Protein AF-A0A3L7S503-F1 (afdb_monomer_lite)

pLDDT: mean 79.94, std 10.46, range [47.59, 93.56]

Radius of gyration: 37.31 Å; chains: 1; bounding box: 103×37×76 Å

Structure (mmCIF, N/CA/C/O backbone):
data_AF-A0A3L7S503-F1
#
_entry.id   AF-A0A3L7S503-F1
#
loop_
_atom_site.group_PDB
_atom_site.id
_atom_site.type_symbol
_atom_site.label_atom_id
_atom_site.label_alt_id
_atom_site.label_comp_id
_atom_site.label_asym_id
_atom_site.label_entity_id
_atom_site.label_seq_id
_atom_site.pdbx_P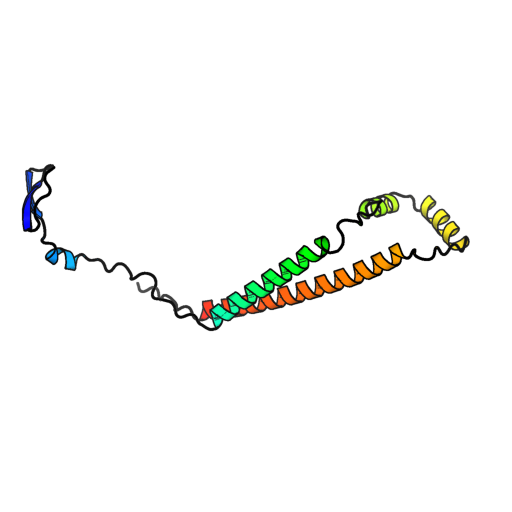DB_ins_code
_atom_site.Cartn_x
_atom_site.Cartn_y
_atom_site.Cartn_z
_atom_site.occupancy
_atom_site.B_iso_or_equiv
_atom_site.auth_seq_id
_atom_site.auth_comp_id
_atom_site.auth_asym_id
_atom_site.auth_atom_id
_atom_site.pdbx_PDB_model_num
ATOM 1 N N . MET A 1 1 ? -59.904 16.464 17.089 1.00 53.47 1 MET A N 1
ATOM 2 C CA . MET A 1 1 ? -59.234 15.447 17.926 1.00 53.47 1 MET A CA 1
ATOM 3 C C . MET A 1 1 ? -58.788 16.139 19.199 1.00 53.47 1 MET A C 1
ATOM 5 O O . MET A 1 1 ? -57.900 16.976 19.137 1.00 53.47 1 MET A O 1
ATOM 9 N N . THR A 1 2 ? -59.474 15.899 20.310 1.00 65.06 2 THR A N 1
ATOM 10 C CA . THR A 1 2 ? -59.123 16.459 21.621 1.00 65.06 2 THR A CA 1
ATOM 11 C C . THR A 1 2 ? -58.185 15.485 22.322 1.00 65.06 2 THR A C 1
ATOM 13 O O . THR A 1 2 ? -58.525 14.314 22.477 1.00 65.06 2 THR A O 1
ATOM 16 N N . ALA A 1 3 ? -56.989 15.937 22.697 1.00 74.38 3 ALA A N 1
ATOM 17 C CA . ALA A 1 3 ? -56.103 15.145 23.542 1.00 74.38 3 ALA A CA 1
ATOM 18 C C . ALA A 1 3 ? -56.735 15.032 24.941 1.00 74.38 3 ALA A C 1
ATOM 20 O O . ALA A 1 3 ? -57.068 16.055 25.536 1.00 74.38 3 ALA A O 1
ATOM 21 N N . GLY A 1 4 ? -56.944 13.807 25.433 1.00 73.88 4 GLY A N 1
ATOM 22 C CA . GLY A 1 4 ? -57.451 13.571 26.789 1.00 73.88 4 GLY A CA 1
ATOM 23 C C . GLY A 1 4 ? -56.391 13.888 27.839 1.00 73.88 4 GLY A C 1
ATOM 24 O O . GLY A 1 4 ? -55.202 13.651 27.602 1.00 73.88 4 GLY A O 1
ATOM 25 N N . GLN A 1 5 ? -56.800 14.415 28.995 1.00 83.56 5 GLN A N 1
ATOM 26 C CA . GLN A 1 5 ? -55.869 14.609 30.104 1.00 83.56 5 GLN A CA 1
ATOM 27 C C . GLN A 1 5 ? -55.466 13.263 30.719 1.00 83.56 5 GLN A C 1
ATOM 29 O O . GLN A 1 5 ? -56.229 12.296 30.746 1.00 83.56 5 GLN A O 1
ATOM 34 N N . ALA A 1 6 ? -54.231 13.191 31.218 1.00 80.75 6 ALA A N 1
ATOM 35 C CA . ALA A 1 6 ? -53.719 11.990 31.866 1.00 80.75 6 ALA A CA 1
ATOM 36 C C . ALA A 1 6 ? -54.580 11.624 33.089 1.00 80.75 6 ALA A C 1
ATOM 38 O O . ALA A 1 6 ? -54.760 12.436 33.996 1.00 80.75 6 ALA A O 1
ATOM 39 N N . GLY A 1 7 ? -55.074 10.385 33.133 1.00 81.69 7 GLY A N 1
ATOM 40 C CA . GLY A 1 7 ? -55.977 9.902 34.179 1.00 81.69 7 GLY A CA 1
ATOM 41 C C . GLY A 1 7 ? -57.470 10.097 33.895 1.00 81.69 7 GLY A C 1
ATOM 42 O O . GLY A 1 7 ? -58.277 9.720 34.745 1.00 81.69 7 GLY A O 1
ATOM 43 N N . GLU A 1 8 ? -57.842 10.651 32.740 1.00 88.31 8 GLU A N 1
ATOM 44 C CA . GLU A 1 8 ? -59.230 10.778 32.285 1.00 88.31 8 GLU A CA 1
ATOM 45 C C . GLU A 1 8 ? -59.658 9.566 31.433 1.00 88.31 8 GLU A C 1
ATOM 47 O O . GLU A 1 8 ? -58.823 8.841 30.884 1.00 88.31 8 GLU A O 1
ATOM 52 N N . GLN A 1 9 ? -60.966 9.320 31.316 1.00 88.12 9 GLN A N 1
ATOM 53 C CA . GLN A 1 9 ? -61.511 8.357 30.356 1.00 88.12 9 GLN A CA 1
ATOM 54 C C . GLN A 1 9 ? -61.937 9.090 29.088 1.00 88.12 9 GLN A C 1
ATOM 56 O O . GLN A 1 9 ? -62.767 9.993 29.139 1.00 88.12 9 GLN A O 1
ATOM 61 N N . ILE A 1 10 ? -61.402 8.672 27.946 1.00 91.31 10 ILE A N 1
ATOM 62 C CA . ILE A 1 10 ? -61.820 9.178 26.638 1.00 91.31 10 ILE A CA 1
ATOM 63 C C . ILE A 1 10 ? -62.635 8.115 25.910 1.00 91.31 10 ILE A C 1
ATOM 65 O O . ILE A 1 10 ? -62.363 6.920 26.017 1.00 91.31 10 ILE A O 1
ATOM 69 N N . SER A 1 11 ? -63.642 8.537 25.150 1.00 91.12 11 SER A N 1
ATOM 70 C CA . SER A 1 11 ? -64.402 7.612 24.304 1.00 91.12 11 SER A CA 1
ATOM 71 C C . SER A 1 11 ? -63.588 7.240 23.069 1.00 91.12 11 SER A C 1
ATOM 73 O O . SER A 1 11 ? -63.053 8.113 22.381 1.00 91.12 11 SER A O 1
ATOM 75 N N . CYS A 1 12 ? -63.499 5.945 22.773 1.00 85.81 12 CYS A N 1
ATOM 76 C CA . CYS A 1 12 ? -62.821 5.468 21.578 1.00 85.81 12 CYS A CA 1
ATOM 77 C C . CYS A 1 12 ? -63.577 5.929 20.322 1.00 85.81 12 CYS A C 1
ATOM 79 O O . CYS A 1 12 ? -64.746 5.572 20.164 1.00 85.81 12 CYS A O 1
ATOM 81 N N . PRO A 1 13 ? -62.939 6.641 19.379 1.00 85.44 13 PRO A N 1
ATOM 82 C CA . PRO A 1 13 ? -63.623 7.102 18.172 1.00 85.44 13 PRO A CA 1
ATOM 83 C C . PRO A 1 13 ? -64.026 5.962 17.223 1.00 85.44 13 PRO A C 1
ATOM 85 O O . PRO A 1 13 ? -64.876 6.169 16.365 1.00 85.44 13 PRO A O 1
ATOM 88 N N . ALA A 1 14 ? -63.437 4.768 17.360 1.00 88.62 14 ALA A N 1
ATOM 89 C CA . ALA A 1 14 ? -63.720 3.626 16.490 1.00 88.62 14 ALA A CA 1
ATOM 90 C C . ALA A 1 14 ? -64.881 2.746 16.985 1.00 88.62 14 ALA A C 1
ATOM 92 O O . ALA A 1 14 ? -65.623 2.204 16.172 1.00 88.62 14 ALA A O 1
ATOM 93 N N . CYS A 1 15 ? -65.035 2.579 18.302 1.00 92.81 15 CYS A N 1
ATOM 94 C CA . CYS A 1 15 ? -66.008 1.642 18.878 1.00 92.81 15 CYS A CA 1
ATOM 95 C C . CYS A 1 15 ? -66.885 2.234 19.989 1.00 92.81 15 CYS A C 1
ATOM 97 O O . CYS A 1 15 ? -67.724 1.527 20.534 1.00 92.81 15 CYS A O 1
ATOM 99 N N . GLY A 1 16 ? -66.694 3.503 20.355 1.00 91.88 16 GLY A N 1
ATOM 100 C CA . GLY A 1 16 ? -67.478 4.194 21.383 1.00 91.88 16 GLY A CA 1
ATOM 101 C C . GLY A 1 16 ? -67.185 3.774 22.826 1.00 91.88 16 GLY A C 1
ATOM 102 O O . GLY A 1 16 ? -67.639 4.442 23.749 1.00 91.88 16 GLY A O 1
ATOM 103 N N . ASN A 1 17 ? -66.405 2.714 23.049 1.00 93.56 17 ASN A N 1
ATOM 104 C CA . ASN A 1 17 ? -66.095 2.247 24.398 1.00 93.56 17 ASN A CA 1
ATOM 105 C C . ASN A 1 17 ? -65.189 3.235 25.155 1.00 93.56 17 ASN A C 1
ATOM 107 O O . ASN A 1 17 ? -64.286 3.822 24.546 1.00 93.56 17 ASN A O 1
ATOM 111 N N . PRO A 1 18 ? -65.383 3.398 26.477 1.00 89.69 18 PRO A N 1
ATOM 112 C CA . PRO A 1 18 ? -64.510 4.227 27.293 1.00 89.69 18 PRO A CA 1
ATOM 113 C C . PRO A 1 18 ? -63.133 3.568 27.423 1.00 89.69 18 PRO A C 1
ATOM 115 O O . PRO A 1 18 ? -63.014 2.401 27.797 1.00 89.69 18 PRO A O 1
ATOM 118 N N . ILE A 1 19 ? -62.084 4.326 27.118 1.00 89.62 19 ILE A N 1
ATOM 119 C CA . ILE A 1 19 ? -60.688 3.929 27.303 1.00 89.62 19 ILE A CA 1
ATOM 120 C C . ILE A 1 19 ? -60.094 4.836 28.376 1.00 89.62 19 ILE A C 1
ATOM 122 O O . ILE A 1 19 ? -60.095 6.060 28.242 1.00 89.62 19 ILE A O 1
ATOM 126 N N . ALA A 1 20 ? -59.574 4.236 29.446 1.00 88.69 20 ALA A N 1
ATOM 127 C CA . ALA A 1 20 ? -58.840 4.970 30.468 1.00 88.69 20 ALA A CA 1
ATOM 128 C C . ALA A 1 20 ? -57.465 5.379 29.925 1.00 88.69 20 ALA A C 1
ATOM 130 O O . ALA A 1 20 ? -56.689 4.521 29.505 1.00 88.69 20 ALA A O 1
ATOM 131 N N . VAL A 1 21 ? -57.157 6.677 29.945 1.00 88.00 21 VAL A N 1
ATOM 132 C CA . VAL A 1 21 ? -55.819 7.190 29.635 1.00 88.00 21 VAL A CA 1
ATOM 133 C C . VAL A 1 21 ? -54.939 6.960 30.871 1.00 88.00 21 VAL A C 1
ATOM 135 O O . VAL A 1 21 ? -55.191 7.590 31.906 1.00 88.00 21 VAL A O 1
ATOM 138 N N . PRO A 1 22 ? -53.924 6.071 30.815 1.00 80.94 22 PRO A N 1
ATOM 139 C CA . PRO A 1 22 ? -53.060 5.789 31.960 1.00 80.94 22 PRO A CA 1
ATOM 140 C C . PRO A 1 22 ? -52.379 7.067 32.450 1.00 80.94 22 PRO A C 1
ATOM 142 O O . PRO A 1 22 ? -52.035 7.942 31.647 1.00 80.94 22 PRO A O 1
ATOM 145 N N . ARG A 1 23 ? -52.161 7.202 33.762 1.00 86.06 23 ARG A N 1
ATOM 146 C CA . ARG A 1 23 ? -51.371 8.335 34.262 1.00 86.06 23 ARG A CA 1
ATOM 147 C C . ARG A 1 23 ? -49.918 8.125 33.864 1.00 86.06 23 ARG A C 1
ATOM 149 O O . ARG A 1 23 ? -49.462 6.995 33.738 1.00 86.06 23 ARG A O 1
ATOM 156 N N . LEU A 1 24 ? -49.166 9.217 33.745 1.00 80.38 24 LEU A N 1
ATOM 157 C CA . LEU A 1 24 ? -47.753 9.149 33.364 1.00 80.38 24 LEU A CA 1
ATOM 158 C C . LEU A 1 24 ? -46.937 8.210 34.276 1.00 80.38 24 LEU A C 1
ATOM 160 O O . LEU A 1 24 ? -46.112 7.448 33.794 1.00 80.38 24 LEU A O 1
ATOM 164 N N . ARG A 1 25 ? -47.238 8.200 35.581 1.00 79.75 25 ARG A N 1
ATOM 165 C CA . ARG A 1 25 ? -46.623 7.288 36.564 1.00 79.75 25 ARG A CA 1
ATOM 166 C C . ARG A 1 25 ? -46.920 5.805 36.298 1.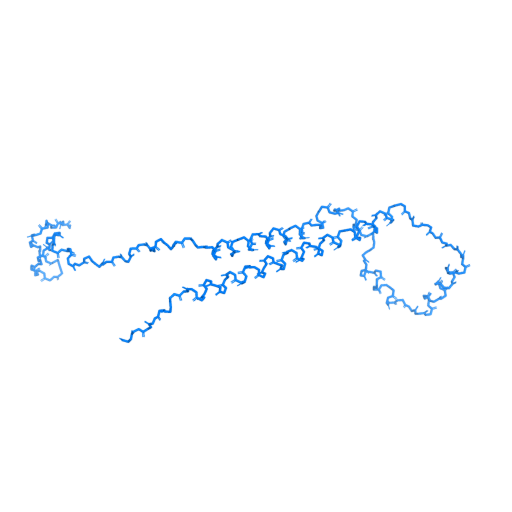00 79.75 25 ARG A C 1
ATOM 168 O O . ARG A 1 25 ? -46.110 4.948 36.611 1.00 79.75 25 ARG A O 1
ATOM 175 N N . ASP A 1 26 ? -48.072 5.500 35.699 1.00 81.06 26 ASP A N 1
ATOM 176 C CA . ASP A 1 26 ? -48.485 4.128 35.387 1.00 81.06 26 ASP A CA 1
ATOM 177 C C . ASP A 1 26 ? -47.818 3.637 34.085 1.00 81.06 26 ASP A C 1
ATOM 179 O O . ASP A 1 26 ? -47.903 2.456 33.751 1.00 81.06 26 ASP A O 1
ATOM 183 N N . LEU A 1 27 ? -47.149 4.535 33.347 1.00 77.69 27 LEU A N 1
ATOM 184 C CA . LEU A 1 27 ? -46.322 4.213 32.184 1.00 77.69 27 LEU A CA 1
ATOM 185 C C . LEU A 1 27 ? -44.874 3.877 32.564 1.00 77.69 27 LEU A C 1
ATOM 187 O O . LEU A 1 27 ? -44.161 3.326 31.730 1.00 77.69 27 LEU A O 1
ATOM 191 N N . GLU A 1 28 ? -44.438 4.136 33.804 1.00 77.06 28 GLU A N 1
ATOM 192 C CA . GLU A 1 28 ? -43.077 3.795 34.252 1.00 77.06 28 GLU A CA 1
ATOM 193 C C . GLU 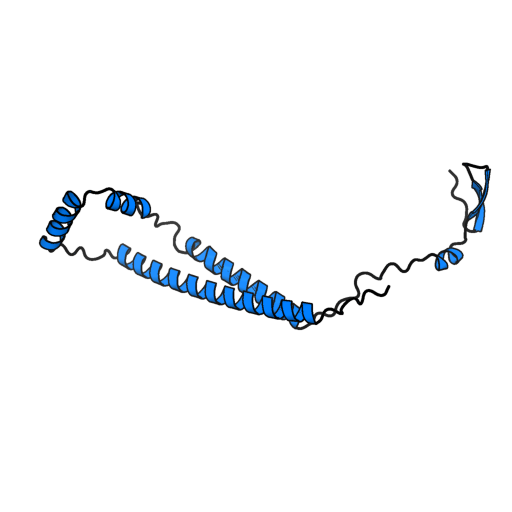A 1 28 ? -42.809 2.288 34.177 1.00 77.06 28 GLU A C 1
ATOM 195 O O . GLU A 1 28 ? -41.717 1.873 33.803 1.00 77.06 28 GLU A O 1
ATOM 200 N N . GLN A 1 29 ? -43.828 1.459 34.421 1.00 77.31 29 GLN A N 1
ATOM 201 C CA . GLN A 1 29 ? -43.735 0.003 34.254 1.00 77.31 29 GLN A CA 1
ATOM 202 C C . GLN A 1 29 ? -43.554 -0.435 32.788 1.00 77.31 29 GLN A C 1
ATOM 204 O O . GLN A 1 29 ? -43.138 -1.561 32.527 1.00 77.31 29 GLN A O 1
ATOM 209 N N . PHE A 1 30 ? -43.875 0.445 31.834 1.00 71.94 30 PHE A N 1
ATOM 210 C CA . PHE A 1 30 ? -43.739 0.214 30.396 1.00 71.94 30 PHE A CA 1
ATOM 211 C C . PHE A 1 30 ? -42.534 0.939 29.792 1.00 71.94 30 PHE A C 1
ATOM 213 O O . PHE A 1 30 ? -42.334 0.867 28.577 1.00 71.94 30 PHE A O 1
ATOM 220 N N . LEU A 1 31 ? -41.704 1.602 30.609 1.00 71.81 31 LEU A N 1
ATOM 221 C CA . LEU A 1 31 ? -40.371 2.015 30.189 1.00 71.81 31 LEU A CA 1
ATOM 222 C C . LEU A 1 31 ? -39.548 0.748 29.956 1.00 71.81 31 LEU A C 1
ATOM 224 O O . LEU A 1 31 ? -38.867 0.236 30.842 1.00 71.81 31 LEU A O 1
ATOM 228 N N . VAL A 1 32 ? -39.619 0.231 28.729 1.00 71.06 32 VAL A N 1
ATOM 229 C CA . VAL A 1 32 ? -38.622 -0.700 28.213 1.00 71.06 32 VAL A CA 1
ATOM 230 C C . VAL A 1 32 ? -37.290 -0.003 28.414 1.00 71.06 32 VAL A C 1
ATOM 232 O O . VAL A 1 32 ? -37.097 1.101 27.901 1.00 71.06 32 VAL A O 1
ATOM 235 N N . ALA A 1 33 ? -36.404 -0.617 29.198 1.00 63.69 33 ALA A N 1
ATOM 236 C CA . ALA A 1 33 ? -35.040 -0.152 29.339 1.00 63.69 33 ALA A CA 1
ATOM 237 C C . ALA A 1 33 ? -34.463 -0.038 27.928 1.00 63.69 33 ALA A C 1
ATOM 239 O O . ALA A 1 33 ? -34.116 -1.044 27.308 1.00 63.69 33 ALA A O 1
ATOM 240 N N . VAL A 1 34 ? -34.426 1.183 27.389 1.00 62.62 34 VAL A N 1
ATOM 241 C CA . VAL A 1 34 ? -33.678 1.472 26.175 1.00 62.62 34 VAL A CA 1
ATOM 242 C C . VAL A 1 34 ? -32.273 1.021 26.532 1.00 62.62 34 VAL A C 1
ATOM 244 O O . VAL A 1 34 ? -31.742 1.559 27.510 1.00 62.62 34 VAL A O 1
ATOM 247 N N . PRO A 1 35 ? -31.707 -0.007 25.866 1.00 60.25 35 PRO A N 1
ATOM 248 C CA . PRO A 1 35 ? -30.368 -0.464 26.188 1.00 60.25 35 PRO A CA 1
ATOM 249 C C . PRO A 1 35 ? -29.495 0.778 26.151 1.00 60.25 35 PRO A C 1
ATOM 251 O O . PRO A 1 35 ? -29.395 1.433 25.111 1.00 60.25 35 PRO A O 1
ATOM 254 N N . SER A 1 36 ? -29.000 1.169 27.330 1.00 58.59 36 SER A N 1
ATOM 255 C CA . SER A 1 36 ? -28.286 2.423 27.508 1.00 58.59 36 SER A CA 1
ATOM 256 C C . SER A 1 36 ? -27.217 2.458 26.434 1.00 58.59 36 SER A C 1
ATOM 258 O O . SER A 1 36 ? -26.440 1.500 26.345 1.00 58.59 36 SER A O 1
ATOM 260 N N . ALA A 1 37 ? -27.260 3.492 25.592 1.00 58.78 37 ALA A N 1
ATOM 261 C CA . ALA A 1 37 ? -26.347 3.707 24.482 1.00 58.78 37 ALA A CA 1
ATOM 262 C C . ALA A 1 37 ? -24.964 3.144 24.822 1.00 58.78 37 ALA A C 1
ATOM 264 O O . ALA A 1 37 ? -24.389 3.557 25.826 1.00 58.78 37 ALA A O 1
ATOM 265 N N . ALA A 1 38 ? -24.538 2.138 24.045 1.00 59.06 38 ALA A N 1
ATOM 266 C CA . ALA A 1 38 ? -23.255 1.442 24.099 1.00 59.06 38 ALA A CA 1
ATOM 267 C C . ALA A 1 38 ? -22.401 1.825 25.317 1.00 59.06 38 ALA A C 1
ATOM 269 O O . ALA A 1 38 ? -21.675 2.817 25.266 1.00 59.06 38 ALA A O 1
ATOM 270 N N . ALA A 1 39 ? -22.508 1.051 26.404 1.00 60.97 39 ALA A N 1
ATOM 271 C CA . ALA A 1 39 ? -21.656 1.204 27.579 1.00 60.97 39 ALA A CA 1
ATOM 272 C C . ALA A 1 39 ? -20.220 1.498 27.126 1.00 60.97 39 ALA A C 1
ATOM 274 O O . ALA A 1 39 ? -19.649 0.697 26.382 1.00 60.97 39 ALA A O 1
ATOM 275 N N . ASN A 1 40 ? -19.699 2.673 27.504 1.00 64.75 40 ASN A N 1
ATOM 276 C CA . ASN A 1 40 ? -18.401 3.192 27.078 1.00 64.75 40 ASN A CA 1
ATOM 277 C C . ASN A 1 40 ? -17.344 2.096 27.209 1.00 64.75 40 ASN A C 1
ATOM 279 O O . ASN A 1 40 ? -16.865 1.812 28.308 1.00 64.75 40 ASN A O 1
ATOM 283 N N . ARG A 1 41 ? -17.014 1.438 26.093 1.00 70.69 41 ARG A N 1
ATOM 284 C CA . ARG A 1 41 ? -16.056 0.339 26.105 1.00 70.69 41 ARG A CA 1
ATOM 285 C C . ARG A 1 41 ? -14.701 0.973 26.409 1.00 70.69 41 ARG A C 1
ATOM 287 O O . ARG A 1 41 ? -14.268 1.823 25.629 1.00 70.69 41 ARG A O 1
ATOM 294 N N . PRO A 1 42 ? -14.056 0.639 27.539 1.00 84.19 42 PRO A N 1
ATOM 295 C CA . PRO A 1 42 ? -12.835 1.319 27.928 1.00 84.19 42 PRO A CA 1
ATOM 296 C C . PRO A 1 42 ? -11.772 1.063 26.863 1.00 84.19 42 PRO A C 1
ATOM 298 O O . PRO A 1 42 ? -11.527 -0.083 26.470 1.00 84.19 42 PRO A O 1
ATOM 301 N N . TRP A 1 43 ? -11.170 2.145 26.372 1.00 86.12 43 TRP A N 1
ATOM 302 C CA . TRP A 1 43 ? -10.067 2.075 25.426 1.00 86.12 43 TRP A CA 1
ATOM 303 C C . TRP A 1 43 ? -8.938 1.256 26.048 1.00 86.12 43 TRP A C 1
ATOM 305 O O . TRP A 1 43 ? -8.422 1.603 27.109 1.00 86.12 43 TRP A O 1
ATOM 315 N N . ASN A 1 44 ? -8.572 0.149 25.410 1.00 86.31 44 ASN A N 1
ATOM 316 C CA . ASN A 1 44 ? -7.499 -0.716 25.891 1.00 86.31 44 ASN A CA 1
ATOM 317 C C . ASN A 1 44 ? -6.280 -0.638 24.959 1.00 86.31 44 ASN A C 1
ATOM 319 O O . ASN A 1 44 ? -6.368 -0.173 23.820 1.00 86.31 44 ASN A O 1
ATOM 323 N N . ALA A 1 45 ? -5.134 -1.125 25.438 1.00 85.19 45 ALA A N 1
ATOM 324 C CA . ALA A 1 45 ? -3.879 -1.108 24.686 1.00 85.19 45 ALA A CA 1
ATOM 325 C C . ALA A 1 45 ? -3.973 -1.823 23.321 1.00 85.19 45 ALA A C 1
ATOM 327 O O . ALA A 1 45 ? -3.287 -1.430 22.379 1.00 85.19 45 ALA A O 1
ATOM 328 N N . ALA A 1 46 ? -4.852 -2.823 23.180 1.00 82.38 46 ALA A N 1
ATOM 329 C CA . ALA A 1 46 ? -5.049 -3.527 21.915 1.00 82.38 46 ALA A CA 1
ATOM 330 C C . ALA A 1 46 ? -5.691 -2.626 20.844 1.00 82.38 46 ALA A C 1
ATOM 332 O O . ALA A 1 46 ? -5.239 -2.645 19.702 1.00 82.38 46 ALA A O 1
ATOM 333 N N . HIS A 1 47 ? -6.657 -1.770 21.206 1.0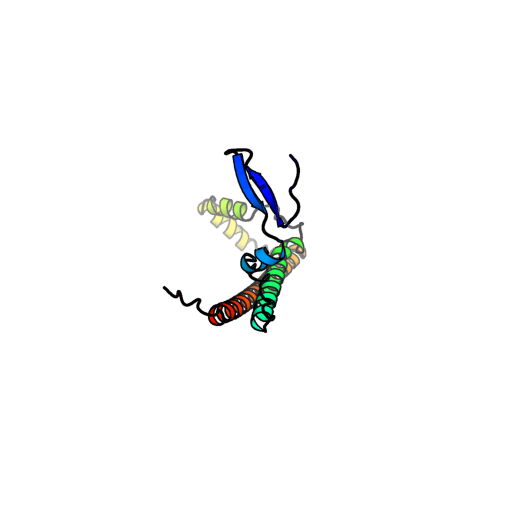0 86.69 47 HIS A N 1
ATOM 334 C CA . HIS A 1 47 ? -7.203 -0.764 20.281 1.00 86.69 47 HIS A CA 1
ATOM 335 C C . HIS A 1 47 ? -6.121 0.226 19.827 1.00 86.69 47 HIS A C 1
ATOM 337 O O . HIS A 1 47 ? -6.033 0.548 18.642 1.00 86.69 47 HIS A O 1
ATOM 343 N N . GLY A 1 48 ? -5.252 0.653 20.753 1.00 86.44 48 GLY A N 1
ATOM 344 C CA . GLY A 1 48 ? -4.098 1.499 20.438 1.00 86.44 48 GLY A CA 1
ATOM 345 C C . GLY A 1 48 ? -3.127 0.834 19.460 1.00 86.44 48 GLY A C 1
ATOM 346 O O . GLY A 1 48 ? -2.703 1.463 18.495 1.00 86.44 48 GLY A O 1
ATOM 347 N N . CYS A 1 49 ? -2.827 -0.450 19.662 1.00 84.25 49 CYS A N 1
ATOM 348 C CA . CYS A 1 49 ? -1.942 -1.217 18.786 1.00 84.25 49 CYS A CA 1
ATOM 349 C C . CYS A 1 49 ? -2.523 -1.382 17.372 1.00 84.25 49 CYS A C 1
ATOM 351 O O . CYS A 1 49 ? -1.803 -1.184 16.394 1.00 84.25 49 CYS A O 1
ATOM 353 N N . VAL A 1 50 ? -3.829 -1.657 17.251 1.00 87.12 50 VAL A N 1
ATOM 354 C CA . VAL A 1 50 ? -4.508 -1.729 15.946 1.00 87.12 50 VAL A CA 1
ATOM 355 C C . VAL A 1 50 ? -4.458 -0.387 15.226 1.00 87.12 50 VAL A C 1
ATOM 357 O O . VAL A 1 50 ? -4.035 -0.345 14.073 1.00 87.12 50 VAL A O 1
ATOM 360 N N . LEU A 1 51 ? -4.837 0.711 15.891 1.00 90.25 51 LEU A N 1
ATOM 361 C CA . LEU A 1 51 ? -4.795 2.037 15.268 1.00 90.25 51 LEU A CA 1
ATOM 362 C C . LEU A 1 51 ? -3.381 2.426 14.843 1.00 90.25 51 LEU A C 1
ATOM 364 O O . LEU A 1 51 ? -3.200 2.906 13.728 1.00 90.25 51 LEU A O 1
ATOM 368 N N . ALA A 1 52 ? -2.385 2.199 15.700 1.00 87.44 52 ALA A N 1
ATOM 369 C CA . ALA A 1 52 ? -0.996 2.506 15.383 1.00 87.44 52 ALA A CA 1
ATOM 370 C C . ALA A 1 52 ? -0.498 1.675 14.192 1.00 87.44 52 ALA A C 1
ATOM 372 O O . ALA A 1 52 ? 0.091 2.231 13.267 1.00 87.44 52 ALA A O 1
ATOM 373 N N . GLY A 1 53 ? -0.782 0.369 14.170 1.00 83.94 53 GLY A N 1
ATOM 374 C CA . GLY A 1 53 ? -0.415 -0.513 13.061 1.00 83.94 53 GLY A CA 1
ATOM 375 C C . GLY A 1 53 ? -1.062 -0.093 11.741 1.00 83.94 53 GLY A C 1
ATOM 376 O O . GLY A 1 53 ? -0.370 0.027 10.731 1.00 83.94 53 GLY A O 1
ATOM 377 N N . VAL A 1 54 ? -2.365 0.210 11.755 1.00 89.69 54 VAL A N 1
ATOM 378 C CA . VAL A 1 54 ? -3.101 0.688 10.571 1.00 89.69 54 VAL A CA 1
ATOM 379 C C . VAL A 1 54 ? -2.565 2.036 10.098 1.00 89.69 54 VAL A C 1
ATOM 381 O O . VAL A 1 54 ? -2.333 2.206 8.904 1.00 89.69 54 VAL A O 1
ATOM 384 N N . ALA A 1 55 ? -2.324 2.979 11.009 1.00 92.00 55 ALA A N 1
ATOM 385 C CA . ALA A 1 55 ? -1.783 4.289 10.664 1.00 92.00 55 ALA A CA 1
ATOM 386 C C . ALA A 1 55 ? -0.387 4.175 10.035 1.00 92.00 55 ALA A C 1
ATOM 388 O O . ALA A 1 55 ? -0.148 4.754 8.978 1.00 92.00 55 ALA A O 1
ATOM 389 N N . VAL A 1 56 ? 0.514 3.386 10.630 1.00 89.75 56 VAL A N 1
ATOM 390 C CA . VAL A 1 56 ? 1.861 3.149 10.083 1.00 89.75 56 VAL A CA 1
ATOM 391 C C . VAL A 1 56 ? 1.783 2.466 8.720 1.00 89.75 56 VAL A C 1
ATOM 393 O O . VAL A 1 56 ? 2.453 2.906 7.788 1.00 89.75 56 VAL A O 1
ATOM 396 N N . ALA A 1 57 ? 0.944 1.437 8.573 1.00 86.75 57 ALA A N 1
ATOM 397 C CA . ALA A 1 57 ? 0.774 0.734 7.305 1.00 86.75 57 ALA A CA 1
ATOM 398 C C . ALA A 1 57 ? 0.245 1.659 6.203 1.00 86.75 57 ALA A C 1
ATOM 400 O O . ALA A 1 57 ? 0.795 1.684 5.103 1.00 86.75 57 ALA A O 1
ATOM 401 N N . ALA A 1 58 ? -0.781 2.457 6.509 1.00 89.25 58 ALA A N 1
ATOM 402 C CA . ALA A 1 58 ? -1.373 3.394 5.565 1.00 89.25 58 ALA A CA 1
ATOM 403 C C . ALA A 1 58 ? -0.373 4.479 5.151 1.00 89.25 58 ALA A C 1
ATOM 405 O O . ALA A 1 58 ? -0.195 4.720 3.959 1.00 89.25 58 ALA A O 1
ATOM 406 N N . LEU A 1 59 ? 0.319 5.097 6.113 1.00 90.19 59 LEU A N 1
ATOM 407 C CA . LEU A 1 59 ? 1.309 6.140 5.839 1.00 90.19 59 LEU A CA 1
ATOM 408 C C . LEU A 1 59 ? 2.497 5.605 5.036 1.00 90.19 59 LEU A C 1
ATOM 410 O O . LEU A 1 59 ? 2.927 6.253 4.085 1.00 90.19 59 LEU A O 1
ATOM 414 N N . ALA A 1 60 ? 2.998 4.413 5.365 1.00 87.62 60 ALA A N 1
ATOM 415 C CA . ALA A 1 60 ? 4.092 3.790 4.628 1.00 87.62 60 ALA A CA 1
ATOM 416 C C . ALA A 1 60 ? 3.672 3.389 3.204 1.00 87.62 60 ALA A C 1
ATOM 418 O O . ALA A 1 60 ? 4.423 3.621 2.259 1.00 87.62 60 ALA A O 1
ATOM 419 N N . ALA A 1 61 ? 2.455 2.868 3.017 1.00 82.69 61 ALA A N 1
ATOM 420 C CA . ALA A 1 61 ? 1.919 2.556 1.692 1.00 82.69 61 ALA A CA 1
ATOM 421 C C . ALA A 1 61 ? 1.695 3.820 0.844 1.00 82.69 61 ALA A C 1
ATOM 423 O O . ALA A 1 61 ? 2.040 3.837 -0.336 1.00 82.69 61 ALA A O 1
ATOM 424 N N . LEU A 1 62 ? 1.183 4.900 1.443 1.00 88.44 62 LEU A N 1
ATOM 425 C CA . LEU A 1 62 ? 1.053 6.212 0.798 1.00 88.44 62 LEU A CA 1
ATOM 426 C C . LEU A 1 62 ? 2.419 6.788 0.407 1.00 88.44 62 LEU A C 1
ATOM 428 O O . LEU A 1 62 ? 2.581 7.310 -0.698 1.00 88.44 62 LEU A O 1
ATOM 432 N N . ALA A 1 63 ? 3.421 6.662 1.278 1.00 85.62 63 ALA A N 1
ATOM 433 C CA . ALA A 1 63 ? 4.790 7.065 0.975 1.00 85.62 63 ALA A CA 1
ATOM 434 C C . ALA A 1 63 ? 5.357 6.248 -0.197 1.00 85.62 63 ALA A C 1
ATOM 436 O O . ALA A 1 63 ? 5.853 6.829 -1.159 1.00 85.62 63 ALA A O 1
ATOM 437 N N . ALA A 1 64 ? 5.198 4.920 -0.181 1.00 81.19 64 ALA A N 1
ATOM 438 C CA . ALA A 1 64 ? 5.626 4.047 -1.272 1.00 81.19 64 ALA A CA 1
ATOM 439 C C . ALA A 1 64 ? 4.938 4.411 -2.600 1.00 81.19 64 ALA A C 1
ATOM 441 O O . ALA A 1 64 ? 5.612 4.593 -3.611 1.00 81.19 64 ALA A O 1
ATOM 442 N N . ALA A 1 65 ? 3.616 4.593 -2.598 1.00 81.75 65 ALA A N 1
ATOM 443 C CA . ALA A 1 65 ? 2.837 4.927 -3.791 1.00 81.75 65 ALA A CA 1
ATOM 444 C C . ALA A 1 65 ? 3.123 6.334 -4.340 1.00 81.75 65 ALA A C 1
ATOM 446 O O . ALA A 1 65 ? 2.942 6.579 -5.531 1.00 81.75 65 ALA A O 1
ATOM 447 N N . SER A 1 66 ? 3.585 7.259 -3.494 1.00 81.56 66 SER A N 1
ATOM 448 C CA . SER A 1 66 ? 3.939 8.620 -3.908 1.00 81.56 66 SER A CA 1
ATOM 449 C C . SER A 1 66 ? 5.395 8.775 -4.352 1.00 81.56 66 SER A C 1
ATOM 451 O O . SER A 1 66 ? 5.703 9.756 -5.029 1.00 81.56 66 SER A O 1
ATOM 453 N N . THR A 1 67 ? 6.281 7.803 -4.088 1.00 75.88 67 THR A N 1
ATOM 454 C CA . THR A 1 67 ? 7.657 7.808 -4.629 1.00 75.88 67 THR A CA 1
ATOM 455 C C . THR A 1 67 ? 7.750 8.090 -6.143 1.00 75.88 67 THR A C 1
ATOM 457 O O . THR A 1 67 ? 8.565 8.940 -6.509 1.00 75.88 67 THR A O 1
ATOM 460 N N . PRO A 1 68 ? 6.913 7.520 -7.040 1.00 68.12 68 PRO A N 1
ATOM 461 C CA . PRO A 1 68 ? 6.946 7.870 -8.465 1.00 68.12 68 PRO A CA 1
ATOM 462 C C . PRO A 1 68 ? 6.487 9.304 -8.774 1.00 68.12 68 PRO A C 1
ATOM 464 O O . PRO A 1 68 ? 6.892 9.864 -9.789 1.00 68.12 68 PRO A O 1
ATOM 467 N N . LEU A 1 69 ? 5.671 9.931 -7.917 1.00 71.06 69 LEU A N 1
ATOM 468 C CA . LEU A 1 69 ? 5.216 11.314 -8.114 1.00 71.06 69 LEU A CA 1
ATOM 469 C C . LEU A 1 69 ? 6.327 12.325 -7.807 1.00 71.06 69 LEU A C 1
ATOM 471 O O . LEU A 1 69 ? 6.454 13.331 -8.504 1.00 71.06 69 LEU A O 1
ATOM 475 N N . PHE A 1 70 ? 7.140 12.045 -6.787 1.00 67.44 70 PHE A N 1
ATOM 476 C CA . PHE A 1 70 ? 8.275 12.888 -6.400 1.00 67.44 70 PHE A CA 1
ATOM 477 C C . PHE A 1 70 ? 9.540 12.586 -7.206 1.00 67.44 70 PHE A C 1
ATOM 479 O O . PHE A 1 70 ? 10.391 13.460 -7.354 1.00 67.44 70 PHE A O 1
ATOM 486 N N . GLY A 1 71 ? 9.650 11.378 -7.768 1.00 61.31 71 GLY A N 1
ATOM 487 C CA . GLY A 1 71 ? 10.818 10.938 -8.527 1.00 61.31 71 GLY A CA 1
ATOM 488 C C . GLY A 1 71 ? 10.922 11.422 -9.969 1.00 61.31 71 GLY A C 1
ATOM 489 O O . GLY A 1 71 ? 11.812 11.002 -10.701 1.00 61.31 71 GLY A O 1
ATOM 490 N N . GLY A 1 72 ? 10.055 12.347 -10.365 1.00 53.19 72 GLY A N 1
ATOM 491 C CA . GLY A 1 72 ? 10.145 13.017 -11.650 1.00 53.19 72 GLY A CA 1
ATOM 492 C C . GLY A 1 72 ? 9.048 12.566 -12.596 1.00 53.19 72 GLY A C 1
ATOM 493 O O . GLY A 1 72 ? 9.146 11.554 -13.281 1.00 53.19 72 GLY A O 1
ATOM 494 N N . ARG A 1 73 ? 8.054 13.439 -12.741 1.00 48.44 73 ARG A N 1
ATOM 495 C CA . ARG A 1 73 ? 7.094 13.491 -13.853 1.00 48.44 73 ARG A CA 1
ATOM 496 C C . ARG A 1 73 ? 7.739 13.668 -15.248 1.00 48.44 73 ARG A C 1
ATOM 498 O O . ARG A 1 73 ? 7.028 13.954 -16.202 1.00 48.44 73 ARG A O 1
ATOM 505 N N . SER A 1 74 ? 9.057 13.519 -15.389 1.00 47.59 74 SER A N 1
ATOM 506 C CA . SER A 1 74 ? 9.828 14.109 -16.493 1.00 47.59 74 SER A CA 1
ATOM 507 C C . SER A 1 74 ? 10.840 13.159 -17.129 1.00 47.59 74 SER A C 1
ATOM 509 O O . SER A 1 74 ? 11.874 13.608 -17.609 1.00 47.59 74 SER A O 1
ATOM 511 N N . LEU A 1 75 ? 10.600 11.851 -17.106 1.00 53.00 75 LEU A N 1
ATOM 512 C CA . LEU A 1 75 ? 11.468 10.881 -17.777 1.00 53.00 75 LEU A CA 1
ATOM 513 C C . LEU A 1 75 ? 10.633 9.760 -18.390 1.00 53.00 75 LEU A C 1
ATOM 515 O O . LEU A 1 75 ? 10.950 8.583 -18.237 1.00 53.00 75 LEU A O 1
ATOM 519 N N . THR A 1 76 ? 9.550 10.116 -19.083 1.00 55.62 76 THR A N 1
ATOM 520 C CA . THR A 1 76 ? 8.979 9.183 -20.052 1.00 55.62 76 THR A CA 1
ATOM 521 C C . THR A 1 76 ? 10.104 8.822 -21.019 1.00 55.62 76 THR A C 1
ATOM 523 O O . THR A 1 76 ? 10.700 9.720 -21.626 1.00 55.62 76 THR A O 1
ATOM 526 N N . PRO A 1 77 ? 10.495 7.541 -21.106 1.00 58.53 77 PRO A N 1
ATOM 527 C CA . PRO A 1 77 ? 11.503 7.154 -22.069 1.00 58.53 77 PRO A CA 1
ATOM 528 C C . PRO A 1 77 ? 10.968 7.542 -23.452 1.00 58.53 77 PRO A C 1
ATOM 530 O O . PRO A 1 77 ? 9.794 7.325 -23.750 1.00 58.53 77 PRO A O 1
ATOM 533 N N . ILE A 1 78 ? 11.814 8.182 -24.269 1.00 67.62 78 ILE A N 1
ATOM 534 C CA . ILE A 1 78 ? 11.447 8.627 -25.629 1.00 67.62 78 ILE A CA 1
ATOM 535 C C . ILE A 1 78 ? 10.869 7.450 -26.434 1.00 67.62 78 ILE A C 1
ATOM 537 O O . ILE A 1 78 ? 10.018 7.648 -27.296 1.00 67.62 78 ILE A O 1
ATOM 541 N N . VAL A 1 79 ? 11.290 6.226 -26.096 1.00 74.75 79 VAL A N 1
ATOM 542 C CA . VAL A 1 79 ? 10.711 4.976 -26.578 1.00 74.75 79 VAL A CA 1
ATOM 543 C C . VAL A 1 79 ? 10.306 4.115 -25.373 1.00 74.75 79 VAL A C 1
ATOM 545 O O . VAL A 1 79 ? 11.161 3.844 -24.529 1.00 74.75 79 VAL A O 1
ATOM 548 N N . PRO A 1 80 ? 9.039 3.682 -25.267 1.00 78.88 80 PRO A N 1
ATOM 549 C CA . PRO A 1 80 ? 8.584 2.771 -24.220 1.00 78.88 80 PRO A CA 1
ATOM 550 C C . PRO A 1 80 ? 9.362 1.444 -24.215 1.00 78.88 80 PRO A C 1
ATOM 552 O O . PRO A 1 80 ? 9.713 0.910 -25.267 1.00 78.88 80 PRO A O 1
ATOM 555 N N . ASP A 1 81 ? 9.628 0.899 -23.029 1.00 78.06 81 ASP A N 1
ATOM 556 C CA . ASP A 1 81 ? 10.457 -0.305 -22.851 1.00 78.06 81 ASP A CA 1
ATOM 557 C C . ASP A 1 81 ? 9.801 -1.562 -23.458 1.00 78.06 81 ASP A C 1
ATOM 559 O O . ASP A 1 81 ? 10.469 -2.455 -23.980 1.00 78.06 81 ASP A O 1
ATOM 563 N N . ASP A 1 82 ? 8.467 -1.605 -23.453 1.00 83.06 82 ASP A N 1
ATOM 564 C CA . ASP A 1 82 ? 7.652 -2.617 -24.124 1.00 83.06 82 ASP A CA 1
ATOM 565 C C . ASP A 1 82 ? 7.786 -2.541 -25.645 1.00 83.06 82 ASP A C 1
ATOM 567 O O . ASP A 1 82 ? 7.869 -3.582 -26.290 1.00 83.06 82 ASP A O 1
ATOM 571 N N . VAL A 1 83 ? 7.898 -1.335 -26.211 1.00 87.25 83 VAL A N 1
ATOM 572 C CA . VAL A 1 83 ? 8.138 -1.141 -27.647 1.00 87.25 83 VAL A CA 1
ATOM 573 C C . VAL A 1 83 ? 9.539 -1.615 -28.016 1.00 87.25 83 VAL A C 1
ATOM 575 O O . VAL A 1 83 ? 9.673 -2.343 -28.991 1.00 87.25 83 VAL A O 1
ATOM 578 N N . ILE A 1 84 ? 10.568 -1.282 -27.227 1.00 83.12 84 ILE A N 1
ATOM 579 C CA . ILE A 1 84 ? 11.940 -1.781 -27.449 1.00 83.12 84 ILE A CA 1
ATOM 580 C C . ILE A 1 84 ? 11.968 -3.310 -27.375 1.00 83.12 84 ILE A C 1
ATOM 582 O O . ILE A 1 84 ? 12.579 -3.974 -28.207 1.00 83.12 84 ILE A O 1
ATOM 586 N N . ARG A 1 85 ? 11.290 -3.899 -26.389 1.00 85.69 85 ARG A N 1
ATOM 587 C CA . ARG A 1 85 ? 11.231 -5.355 -26.243 1.00 85.69 85 ARG A CA 1
ATOM 588 C C . ARG A 1 85 ? 10.465 -6.005 -27.392 1.00 85.69 85 ARG A C 1
ATOM 590 O O . ARG A 1 85 ? 10.919 -7.016 -27.914 1.00 85.69 85 ARG A O 1
ATOM 597 N N . ALA A 1 86 ? 9.333 -5.435 -27.791 1.00 90.38 86 ALA A N 1
ATOM 598 C CA . ALA A 1 86 ? 8.534 -5.935 -28.900 1.00 90.38 86 ALA A CA 1
ATOM 599 C C . ALA A 1 86 ? 9.301 -5.857 -30.224 1.00 90.38 86 ALA A C 1
ATOM 601 O O . ALA A 1 86 ? 9.273 -6.818 -30.985 1.00 90.38 86 ALA A O 1
ATOM 602 N N . THR A 1 87 ? 10.033 -4.769 -30.482 1.00 88.19 87 THR A N 1
ATOM 603 C CA . THR A 1 87 ? 10.851 -4.640 -31.695 1.00 88.19 87 THR A CA 1
ATOM 604 C C . THR A 1 87 ? 12.042 -5.587 -31.691 1.00 88.19 87 THR A C 1
ATOM 606 O O . THR A 1 87 ? 12.333 -6.165 -32.730 1.00 88.19 87 THR A O 1
ATOM 609 N N . VAL A 1 88 ? 12.695 -5.808 -30.545 1.00 86.50 88 VAL A N 1
ATOM 610 C CA . VAL A 1 88 ? 13.788 -6.789 -30.429 1.00 86.50 88 VAL A CA 1
ATOM 611 C C . VAL A 1 88 ? 13.284 -8.218 -30.621 1.00 86.50 88 VAL A C 1
ATOM 613 O O . VAL A 1 88 ? 13.935 -8.989 -31.310 1.00 86.50 88 VAL A O 1
ATOM 616 N N . ILE A 1 89 ? 12.128 -8.574 -30.053 1.00 90.62 89 ILE A N 1
ATOM 617 C CA . ILE A 1 89 ? 11.529 -9.911 -30.224 1.00 90.62 89 ILE A CA 1
ATOM 618 C C . ILE A 1 89 ? 11.041 -10.127 -31.662 1.00 90.62 89 ILE A C 1
ATOM 620 O O . ILE A 1 89 ? 11.078 -11.248 -32.157 1.00 90.62 89 ILE A O 1
ATOM 624 N N . ALA A 1 90 ? 10.550 -9.075 -32.317 1.00 91.44 90 ALA A N 1
ATOM 625 C CA . ALA A 1 90 ? 10.067 -9.144 -33.693 1.00 91.44 90 ALA A CA 1
ATOM 626 C C . ALA A 1 90 ? 11.193 -9.113 -34.740 1.00 91.44 90 ALA A C 1
ATOM 628 O O . ALA A 1 90 ? 10.932 -9.408 -35.905 1.00 91.44 90 ALA A O 1
ATOM 629 N N . ALA A 1 91 ? 12.411 -8.726 -34.356 1.00 91.06 91 ALA A N 1
ATOM 630 C CA . ALA A 1 91 ? 13.551 -8.699 -35.258 1.00 91.06 91 ALA A CA 1
ATOM 631 C C . ALA A 1 91 ? 14.088 -10.118 -35.491 1.00 91.06 91 ALA A C 1
ATOM 633 O O . ALA A 1 91 ? 14.207 -10.904 -34.555 1.00 91.06 91 ALA A O 1
ATOM 634 N N . ASP A 1 92 ? 14.425 -10.433 -36.742 1.00 91.75 92 ASP A N 1
ATOM 635 C CA . ASP A 1 92 ? 15.039 -11.711 -37.091 1.00 91.75 92 ASP A CA 1
ATOM 636 C C . ASP A 1 92 ? 16.468 -11.775 -36.521 1.00 91.75 92 ASP A C 1
ATOM 638 O O . ASP A 1 92 ? 17.255 -10.829 -36.651 1.00 91.75 92 ASP A O 1
ATOM 642 N N . ASP A 1 93 ? 16.828 -12.904 -35.912 1.00 89.69 93 ASP A N 1
ATOM 643 C CA . ASP A 1 93 ? 18.170 -13.159 -35.383 1.00 89.69 93 ASP A CA 1
ATOM 644 C C . ASP A 1 93 ? 19.246 -12.989 -36.470 1.00 89.69 93 ASP A C 1
ATOM 646 O O . ASP A 1 93 ? 20.372 -12.563 -36.178 1.00 89.69 93 ASP A O 1
ATOM 650 N N . ALA A 1 94 ? 18.886 -13.270 -37.730 1.00 90.12 94 ALA A N 1
ATOM 651 C CA . ALA A 1 94 ? 19.745 -13.079 -38.896 1.00 90.12 94 ALA A CA 1
ATOM 652 C C . ALA A 1 94 ? 20.150 -11.610 -39.119 1.00 90.12 94 ALA A C 1
ATOM 654 O O . ALA A 1 94 ? 21.246 -11.364 -39.625 1.00 90.12 94 ALA A O 1
ATOM 655 N N . ASP A 1 95 ? 19.325 -10.653 -38.686 1.00 88.44 95 ASP A N 1
ATOM 656 C CA . ASP A 1 95 ? 19.575 -9.213 -38.802 1.00 88.44 95 ASP A CA 1
ATOM 657 C C . ASP A 1 95 ? 20.190 -8.630 -37.518 1.00 88.44 95 ASP A C 1
ATOM 659 O O . ASP A 1 95 ? 21.093 -7.785 -37.567 1.00 88.44 95 ASP A O 1
ATOM 663 N N . VAL A 1 96 ? 19.760 -9.115 -36.347 1.00 87.50 96 VAL A N 1
ATOM 664 C CA . VAL A 1 96 ? 20.232 -8.624 -35.039 1.00 87.50 96 VAL A CA 1
ATOM 665 C C . VAL A 1 96 ? 21.686 -9.017 -34.784 1.00 87.50 96 VAL A C 1
ATOM 667 O O . VAL A 1 96 ? 22.495 -8.190 -34.347 1.00 87.50 96 VAL A O 1
ATOM 670 N N . TYR A 1 97 ? 22.054 -10.268 -35.071 1.00 88.81 97 TYR A N 1
ATOM 671 C CA . TYR A 1 97 ? 23.395 -10.780 -34.796 1.00 88.81 97 TYR A CA 1
ATOM 672 C C . TYR A 1 97 ? 24.520 -10.044 -35.551 1.00 88.81 97 TYR A C 1
ATOM 674 O O . TYR A 1 97 ? 25.501 -9.652 -34.905 1.00 88.81 97 TYR A O 1
ATOM 682 N N . PRO A 1 98 ? 24.448 -9.810 -36.880 1.00 91.69 98 PRO A N 1
ATOM 683 C CA . PRO A 1 98 ? 25.493 -9.068 -37.584 1.00 91.69 98 PRO A CA 1
ATOM 684 C C . PRO A 1 98 ? 25.578 -7.607 -37.132 1.00 91.69 98 PRO A C 1
ATOM 686 O O . PRO A 1 98 ? 26.694 -7.099 -36.997 1.00 91.69 98 PRO A O 1
ATOM 689 N N . ALA A 1 99 ? 24.450 -6.955 -36.829 1.00 87.62 99 ALA A N 1
ATOM 690 C CA . ALA A 1 99 ? 24.428 -5.590 -36.300 1.00 87.62 99 ALA A CA 1
ATOM 691 C C . ALA A 1 99 ? 25.099 -5.502 -34.919 1.00 87.62 99 ALA A C 1
ATOM 693 O O . ALA A 1 99 ? 25.991 -4.676 -34.711 1.00 87.62 99 ALA A O 1
ATOM 694 N N . TRP A 1 100 ? 24.754 -6.408 -33.998 1.00 87.50 100 TRP A N 1
ATOM 695 C CA . TRP A 1 100 ? 25.403 -6.513 -32.688 1.00 87.50 100 TRP A CA 1
ATOM 696 C C . TRP A 1 100 ? 26.906 -6.777 -32.824 1.00 87.50 100 TRP A C 1
ATOM 698 O O . TRP A 1 100 ? 27.730 -6.101 -32.208 1.00 87.50 100 TRP A O 1
ATOM 708 N N . ARG A 1 101 ? 27.293 -7.710 -33.701 1.00 91.94 101 ARG A N 1
ATOM 709 C CA . ARG A 1 101 ? 28.697 -8.070 -33.926 1.00 91.94 101 ARG A CA 1
ATOM 710 C C . ARG A 1 101 ? 29.501 -6.929 -34.556 1.00 91.94 101 ARG A C 1
ATOM 712 O O . ARG A 1 101 ? 30.689 -6.803 -34.255 1.00 91.94 101 ARG A O 1
ATOM 719 N N . ALA A 1 102 ? 28.887 -6.114 -35.412 1.00 88.81 102 ALA A N 1
ATOM 720 C CA . ALA A 1 102 ? 29.491 -4.894 -35.944 1.00 88.81 102 ALA A CA 1
ATOM 721 C C . ALA A 1 102 ? 29.705 -3.851 -34.838 1.00 88.81 102 ALA A C 1
ATOM 723 O O . ALA A 1 102 ? 30.775 -3.248 -34.770 1.00 88.81 102 ALA A O 1
ATOM 724 N N . LEU A 1 103 ? 28.743 -3.710 -33.921 1.00 86.00 103 LEU A N 1
ATOM 725 C CA . LEU A 1 103 ? 28.842 -2.817 -32.766 1.00 86.00 103 LEU A CA 1
ATOM 726 C C . LEU A 1 103 ? 29.945 -3.251 -31.784 1.00 86.00 103 LEU A C 1
ATOM 728 O O . LEU A 1 103 ? 30.722 -2.427 -31.318 1.00 86.00 103 LEU A O 1
ATOM 732 N N . CYS A 1 104 ? 30.076 -4.552 -31.510 1.00 86.12 104 CYS A N 1
ATOM 733 C CA . CYS A 1 104 ? 31.156 -5.068 -30.664 1.00 86.12 104 CYS A CA 1
ATOM 734 C C . CYS A 1 104 ? 32.540 -4.875 -31.297 1.00 86.12 104 CYS A C 1
ATOM 736 O O . CYS A 1 104 ? 33.513 -4.630 -30.588 1.00 86.12 104 CYS A O 1
ATOM 738 N N . ARG A 1 105 ? 32.643 -4.989 -32.629 1.00 89.44 105 ARG A N 1
ATOM 739 C CA . ARG A 1 105 ? 33.910 -4.801 -33.353 1.00 89.44 105 ARG A CA 1
ATOM 740 C C . ARG A 1 105 ? 34.297 -3.340 -33.534 1.00 89.44 105 ARG A C 1
ATOM 742 O O . ARG A 1 105 ? 35.484 -3.066 -33.666 1.00 89.44 105 ARG A O 1
ATOM 749 N N . SER A 1 106 ? 33.335 -2.418 -33.553 1.00 85.75 106 SER A N 1
ATOM 750 C CA . SER A 1 106 ? 33.620 -0.994 -33.749 1.00 85.75 106 SER A CA 1
ATOM 751 C C . SER A 1 106 ? 34.355 -0.367 -32.560 1.00 85.75 106 SER A C 1
ATOM 753 O O . SER A 1 106 ? 34.874 0.738 -32.688 1.00 85.75 106 SER A O 1
ATOM 755 N N . GLY A 1 107 ? 34.415 -1.052 -31.410 1.00 78.81 107 GLY A N 1
ATOM 756 C CA . GLY A 1 107 ? 35.082 -0.554 -30.205 1.00 78.81 107 GLY A CA 1
ATOM 757 C C . GLY A 1 107 ? 34.427 0.703 -29.628 1.00 78.81 107 GLY A C 1
ATOM 758 O O . GLY A 1 107 ? 34.989 1.329 -28.729 1.00 78.81 107 GLY A O 1
ATOM 759 N N . VAL A 1 108 ? 33.245 1.081 -30.130 1.00 78.19 108 VAL A N 1
ATOM 760 C CA . VAL A 1 108 ? 32.511 2.267 -29.692 1.00 78.19 108 VAL A CA 1
ATOM 761 C C . VAL A 1 108 ? 31.883 1.963 -28.337 1.00 78.19 108 VAL A C 1
ATOM 763 O O . VAL A 1 108 ? 30.730 1.556 -28.223 1.00 78.19 108 VAL A O 1
ATOM 766 N N . SER A 1 109 ? 32.667 2.166 -27.284 1.00 70.19 109 SER A N 1
ATOM 767 C CA . SER A 1 109 ? 32.131 2.346 -25.943 1.00 70.19 109 SER A CA 1
ATOM 768 C C . SER A 1 109 ? 31.598 3.771 -25.857 1.00 70.19 109 SER A C 1
ATOM 770 O O . SER A 1 109 ? 32.366 4.729 -25.747 1.00 70.19 109 SER A O 1
ATOM 772 N N . ARG A 1 110 ? 30.277 3.941 -25.960 1.00 76.88 110 ARG A N 1
ATOM 773 C CA . ARG A 1 110 ? 29.662 5.217 -25.589 1.00 76.88 110 ARG A CA 1
ATOM 774 C C . ARG A 1 110 ? 29.729 5.303 -24.067 1.00 76.88 110 ARG A C 1
ATOM 776 O O . ARG A 1 110 ? 29.077 4.511 -23.389 1.00 76.88 110 ARG A O 1
ATOM 783 N N . LEU A 1 111 ? 30.515 6.243 -23.535 1.00 76.38 111 LEU A N 1
ATOM 784 C CA . LEU A 1 111 ? 30.413 6.582 -22.116 1.00 76.38 111 LEU A CA 1
ATOM 785 C C . LEU A 1 111 ? 28.957 6.941 -21.818 1.00 76.38 111 LEU A C 1
ATOM 787 O O . LEU A 1 111 ? 28.343 7.701 -22.573 1.00 76.38 111 LEU A O 1
ATOM 791 N N . ALA A 1 112 ? 28.423 6.386 -20.729 1.00 78.88 112 ALA A N 1
ATOM 792 C CA . ALA A 1 112 ? 27.118 6.786 -20.238 1.00 78.88 112 ALA A CA 1
ATOM 793 C C . ALA A 1 112 ? 27.127 8.305 -20.060 1.00 78.88 112 ALA A C 1
ATOM 795 O O . ALA A 1 112 ? 28.022 8.860 -19.421 1.00 78.88 112 ALA A O 1
ATOM 796 N N . THR A 1 113 ? 26.158 8.973 -20.671 1.00 83.75 113 THR A N 1
ATOM 797 C CA . THR A 1 113 ? 25.986 10.414 -20.467 1.00 83.75 113 THR A CA 1
ATOM 798 C C . THR A 1 113 ? 25.660 10.688 -19.001 1.00 83.75 113 THR A C 1
ATOM 800 O O . THR A 1 113 ? 25.058 9.846 -18.331 1.00 83.75 113 THR A O 1
ATOM 803 N N . ASP A 1 114 ? 26.022 11.866 -18.495 1.00 81.06 114 ASP A N 1
ATOM 804 C CA . ASP A 1 114 ? 25.765 12.234 -17.095 1.00 81.06 114 ASP A CA 1
ATOM 805 C C . ASP A 1 114 ? 24.281 12.083 -16.719 1.00 81.06 114 ASP A C 1
ATOM 807 O O . ASP A 1 114 ? 23.949 11.644 -15.615 1.00 81.06 114 ASP A O 1
ATOM 811 N N . ASP A 1 115 ? 23.380 12.347 -17.668 1.00 75.25 115 ASP 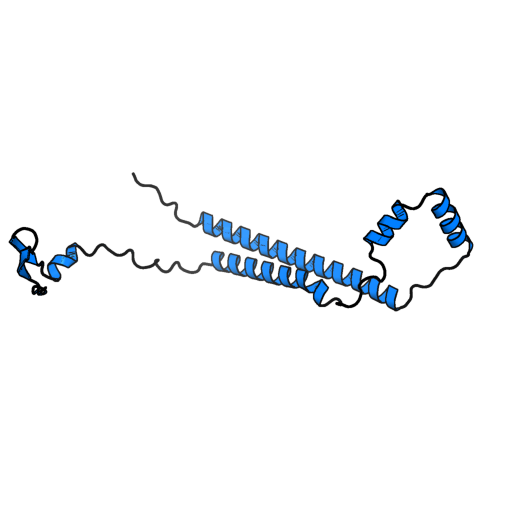A N 1
ATOM 812 C CA . ASP A 1 115 ? 21.945 12.128 -17.505 1.00 75.25 115 ASP A CA 1
ATOM 813 C C . ASP A 1 115 ? 21.580 10.646 -17.348 1.00 75.25 115 ASP A C 1
ATOM 815 O O . ASP A 1 115 ? 20.749 10.304 -16.508 1.00 75.25 115 ASP A O 1
ATOM 819 N N . GLU A 1 116 ? 22.194 9.744 -18.119 1.00 78.44 116 GLU A N 1
ATOM 820 C CA . GLU A 1 116 ? 21.977 8.295 -18.002 1.00 78.44 116 GLU A CA 1
ATOM 821 C C . GLU A 1 116 ? 22.495 7.768 -16.655 1.00 78.44 116 GLU A C 1
ATOM 823 O O . GLU A 1 116 ? 21.801 6.992 -15.990 1.00 78.44 116 GLU A O 1
ATOM 828 N N . VAL A 1 117 ? 23.660 8.241 -16.198 1.00 84.12 117 VAL A N 1
ATOM 829 C CA . VAL A 1 117 ? 24.213 7.894 -14.877 1.00 84.12 117 VAL A CA 1
ATOM 830 C C . VAL A 1 117 ? 23.292 8.389 -13.762 1.00 84.12 117 VAL A C 1
ATOM 832 O O . VAL A 1 117 ? 22.951 7.634 -12.847 1.00 84.12 117 VAL A O 1
ATOM 835 N N . ARG A 1 118 ? 22.819 9.637 -13.851 1.00 77.88 118 ARG A N 1
ATOM 836 C CA . ARG A 1 118 ? 21.899 10.224 -12.869 1.00 77.88 118 ARG A CA 1
ATOM 837 C C . ARG A 1 118 ? 20.573 9.464 -12.814 1.00 77.88 118 ARG A C 1
ATOM 839 O O . ARG A 1 118 ? 20.074 9.214 -11.719 1.00 77.88 118 ARG A O 1
ATOM 846 N N . ARG A 1 119 ? 20.042 9.023 -13.961 1.00 73.44 119 ARG A N 1
ATOM 847 C CA . ARG A 1 119 ? 18.841 8.168 -14.038 1.00 73.44 119 ARG A CA 1
ATOM 848 C C . ARG A 1 119 ? 19.056 6.807 -13.396 1.00 73.44 119 ARG A C 1
ATOM 850 O O . ARG A 1 119 ? 18.201 6.365 -12.636 1.00 73.44 119 ARG A O 1
ATOM 857 N N . GLN A 1 120 ? 20.180 6.147 -13.667 1.00 79.62 120 GLN A N 1
ATOM 858 C CA . GLN A 1 120 ? 20.480 4.846 -13.063 1.00 79.62 120 GLN A CA 1
ATOM 859 C C . GLN A 1 120 ? 20.618 4.942 -11.543 1.00 79.62 120 GLN A C 1
ATOM 861 O O . GLN A 1 120 ? 20.086 4.096 -10.822 1.00 79.62 120 GLN A O 1
ATOM 866 N N . LEU A 1 121 ? 21.291 5.983 -11.046 1.00 80.69 121 LEU A N 1
ATOM 867 C CA . LEU A 1 121 ? 21.406 6.238 -9.610 1.00 80.69 121 LEU A CA 1
ATOM 868 C C . LEU A 1 121 ? 20.039 6.517 -8.983 1.00 80.69 121 LEU A C 1
ATOM 870 O O . LEU A 1 121 ? 19.722 5.943 -7.943 1.00 80.69 121 LEU A O 1
ATOM 874 N N . PHE A 1 122 ? 19.216 7.333 -9.641 1.00 78.62 122 PHE A N 1
ATOM 875 C CA . PHE A 1 122 ? 17.874 7.657 -9.171 1.00 78.62 122 PHE A CA 1
ATOM 876 C C . PHE A 1 122 ? 16.942 6.434 -9.164 1.00 78.62 122 PHE A C 1
ATOM 878 O O . PHE A 1 122 ? 16.231 6.193 -8.191 1.00 78.62 122 PHE A O 1
ATOM 885 N N . ALA A 1 123 ? 16.972 5.608 -10.211 1.00 73.56 123 ALA A N 1
ATOM 886 C CA . ALA A 1 123 ? 16.177 4.384 -10.285 1.00 73.56 123 ALA A CA 1
ATOM 887 C C . ALA A 1 123 ? 16.574 3.383 -9.187 1.00 73.56 123 ALA A C 1
ATOM 889 O O . ALA A 1 123 ? 15.708 2.808 -8.525 1.00 73.56 123 ALA A O 1
ATOM 890 N N . ARG A 1 124 ? 17.883 3.219 -8.938 1.00 77.88 124 ARG A N 1
ATOM 891 C CA . ARG A 1 124 ? 18.394 2.356 -7.860 1.00 77.88 124 ARG A CA 1
ATOM 892 C C . ARG A 1 124 ? 18.000 2.867 -6.475 1.00 77.88 124 ARG A C 1
ATOM 894 O O . ARG A 1 124 ? 17.586 2.067 -5.637 1.00 77.88 124 ARG A O 1
ATOM 901 N N . SER A 1 125 ? 18.105 4.172 -6.225 1.00 77.44 125 SER A N 1
ATOM 902 C CA . SER A 1 125 ? 17.760 4.748 -4.919 1.00 77.44 125 SER A CA 1
ATOM 903 C C . SER A 1 125 ? 16.255 4.700 -4.652 1.00 77.44 125 SER A C 1
ATOM 905 O O . SER A 1 125 ? 15.842 4.318 -3.559 1.00 77.44 125 SER A O 1
ATOM 907 N N . THR A 1 126 ? 15.433 5.004 -5.657 1.00 74.50 126 THR A N 1
ATOM 908 C CA . THR A 1 126 ? 13.968 5.032 -5.525 1.00 74.50 126 THR A CA 1
ATOM 909 C C . THR A 1 126 ? 13.391 3.630 -5.367 1.00 74.50 126 THR A C 1
ATOM 911 O O . THR A 1 126 ? 12.533 3.423 -4.512 1.00 74.50 126 THR A O 1
ATOM 914 N N . GLY A 1 127 ? 13.908 2.646 -6.115 1.00 73.38 127 GLY A N 1
ATOM 915 C CA . GLY A 1 127 ? 13.527 1.242 -5.942 1.00 73.38 127 GLY A CA 1
ATOM 916 C C . GLY A 1 127 ? 13.864 0.713 -4.544 1.00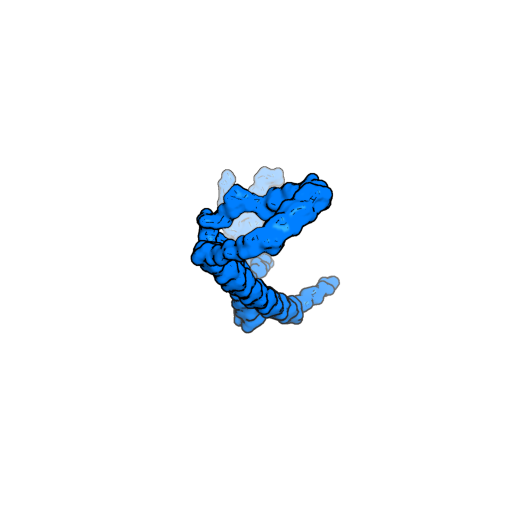 73.38 127 GLY A C 1
ATOM 917 O O . GLY A 1 127 ? 13.041 0.040 -3.924 1.00 73.38 127 GLY A O 1
ATOM 918 N N . SER A 1 128 ? 15.031 1.085 -4.009 1.00 80.31 128 SER A N 1
ATOM 919 C CA . SER A 1 128 ? 15.426 0.742 -2.637 1.00 80.31 128 SER A CA 1
ATOM 920 C C . SER A 1 128 ? 14.506 1.393 -1.592 1.00 80.31 128 SER A C 1
ATOM 922 O O . SER A 1 128 ? 13.998 0.707 -0.705 1.00 80.31 128 SER A O 1
ATOM 924 N N . LEU A 1 129 ? 14.203 2.691 -1.732 1.00 80.12 129 LEU A N 1
ATOM 925 C CA . LEU A 1 129 ? 13.302 3.408 -0.819 1.00 80.12 129 LEU A CA 1
ATOM 926 C C . LEU A 1 129 ? 11.880 2.839 -0.829 1.00 80.12 129 LEU A C 1
ATOM 928 O O . LEU A 1 129 ? 11.282 2.650 0.230 1.00 80.12 129 LEU A O 1
ATOM 932 N N . ALA A 1 130 ? 11.342 2.549 -2.016 1.00 79.56 130 ALA A N 1
ATOM 933 C CA . ALA A 1 130 ? 10.025 1.940 -2.153 1.00 79.56 130 ALA A CA 1
ATOM 934 C C . ALA A 1 130 ? 9.984 0.568 -1.465 1.00 79.56 130 ALA A C 1
ATOM 936 O O . ALA A 1 130 ? 9.033 0.280 -0.740 1.00 79.56 130 ALA A O 1
ATOM 937 N N . GLY A 1 131 ? 11.034 -0.245 -1.623 1.00 78.50 131 GLY A N 1
ATOM 938 C CA . GLY A 1 131 ? 11.175 -1.521 -0.919 1.00 78.50 131 GLY A CA 1
ATOM 939 C C . GLY A 1 131 ? 11.174 -1.366 0.605 1.00 78.50 131 GLY A C 1
ATOM 940 O O . GLY A 1 131 ? 10.469 -2.101 1.295 1.00 78.50 131 GLY A O 1
ATOM 941 N N . ILE A 1 132 ? 11.895 -0.372 1.136 1.00 87.75 132 ILE A N 1
ATOM 942 C CA . ILE A 1 132 ? 11.913 -0.067 2.576 1.00 87.75 132 ILE A CA 1
ATOM 943 C C . ILE A 1 132 ? 10.513 0.316 3.070 1.00 87.75 132 ILE A C 1
ATOM 945 O O . ILE A 1 132 ? 10.051 -0.229 4.073 1.00 87.75 132 ILE A O 1
ATOM 949 N N . PHE A 1 133 ? 9.810 1.209 2.368 1.00 87.56 133 PHE A N 1
ATOM 950 C CA . PHE A 1 133 ? 8.456 1.609 2.758 1.00 87.56 133 PHE A CA 1
ATOM 951 C C . PHE A 1 133 ? 7.457 0.455 2.693 1.00 87.56 133 PHE A C 1
ATOM 953 O O . PHE A 1 133 ? 6.645 0.314 3.605 1.00 87.56 133 PHE A O 1
ATOM 960 N N . TRP A 1 134 ? 7.545 -0.414 1.684 1.00 83.06 134 TRP A N 1
ATOM 961 C CA . TRP A 1 134 ? 6.745 -1.641 1.639 1.00 83.06 134 TRP A CA 1
ATOM 962 C C . TRP A 1 134 ? 7.062 -2.584 2.802 1.00 83.06 134 TRP A C 1
ATOM 964 O O . TRP A 1 134 ? 6.143 -3.158 3.386 1.00 83.06 134 TRP A O 1
ATOM 974 N N . GLY A 1 135 ? 8.333 -2.691 3.196 1.00 86.81 135 GLY A N 1
ATOM 975 C CA . GLY A 1 135 ? 8.741 -3.426 4.394 1.00 86.81 135 GLY A CA 1
ATOM 976 C C . GLY A 1 135 ? 8.098 -2.867 5.665 1.00 86.81 135 GLY A C 1
ATOM 977 O O . GLY A 1 135 ? 7.499 -3.613 6.438 1.00 86.81 135 GLY A O 1
ATOM 978 N N . ILE A 1 136 ? 8.141 -1.545 5.853 1.00 88.06 136 ILE A N 1
ATOM 979 C CA . ILE A 1 136 ? 7.495 -0.870 6.991 1.00 88.06 136 ILE A CA 1
ATOM 980 C C . ILE A 1 136 ? 5.974 -1.074 6.954 1.00 88.06 136 ILE A C 1
ATOM 982 O O . ILE A 1 136 ? 5.368 -1.357 7.989 1.00 88.06 136 ILE A O 1
ATOM 986 N N . ALA A 1 137 ? 5.354 -0.986 5.774 1.00 86.69 137 ALA A N 1
ATOM 987 C CA . ALA A 1 137 ? 3.921 -1.204 5.610 1.00 86.69 137 ALA A CA 1
ATOM 988 C C . ALA A 1 137 ? 3.510 -2.629 6.009 1.00 86.69 137 ALA A C 1
ATOM 990 O O . ALA A 1 137 ? 2.524 -2.807 6.727 1.00 86.69 137 ALA A O 1
ATOM 991 N N . ALA A 1 138 ? 4.297 -3.636 5.616 1.00 85.88 138 ALA A N 1
ATOM 992 C CA . ALA A 1 138 ? 4.073 -5.028 5.997 1.00 85.88 138 ALA A CA 1
ATOM 993 C C . ALA A 1 138 ? 4.183 -5.236 7.516 1.00 85.88 138 ALA A C 1
ATOM 995 O O . ALA A 1 138 ? 3.341 -5.912 8.109 1.00 85.88 138 ALA A O 1
ATOM 996 N N . VAL A 1 139 ? 5.168 -4.606 8.167 1.00 89.69 139 VAL A N 1
ATOM 997 C CA . VAL A 1 139 ? 5.309 -4.641 9.633 1.00 89.69 139 VAL A CA 1
ATOM 998 C C . VAL A 1 139 ? 4.110 -3.979 10.320 1.00 89.69 139 VAL A C 1
ATOM 1000 O O . VAL A 1 139 ? 3.553 -4.546 11.261 1.00 89.69 139 VAL A O 1
ATOM 1003 N N . GLY A 1 140 ? 3.661 -2.817 9.834 1.00 84.06 140 GLY A N 1
ATOM 1004 C CA . GLY A 1 140 ? 2.467 -2.139 10.350 1.00 84.06 140 GLY A CA 1
ATOM 1005 C C . GLY A 1 140 ? 1.204 -2.997 10.224 1.00 84.06 140 GLY A C 1
ATOM 1006 O O . GLY A 1 140 ? 0.441 -3.129 11.184 1.00 84.06 140 GLY A O 1
ATOM 1007 N N . ALA A 1 141 ? 1.021 -3.657 9.077 1.00 86.31 141 ALA A N 1
ATOM 1008 C CA . ALA A 1 141 ? -0.093 -4.572 8.843 1.00 86.31 141 ALA A CA 1
ATOM 1009 C C . ALA A 1 141 ? -0.050 -5.791 9.781 1.00 86.31 141 ALA A C 1
ATOM 1011 O O . ALA A 1 141 ? -1.081 -6.184 10.329 1.00 86.31 141 ALA A O 1
ATOM 1012 N N . ALA A 1 142 ? 1.137 -6.353 10.027 1.00 87.69 142 ALA A N 1
ATOM 1013 C CA . ALA A 1 142 ? 1.313 -7.453 10.972 1.00 87.69 142 ALA A CA 1
ATOM 1014 C C . ALA A 1 142 ? 0.946 -7.041 12.408 1.00 87.69 142 ALA A C 1
ATOM 1016 O O . ALA A 1 142 ? 0.220 -7.766 13.089 1.00 87.69 142 ALA A O 1
ATOM 1017 N N . LEU A 1 143 ? 1.373 -5.855 12.857 1.00 83.19 143 LEU A N 1
ATOM 1018 C CA . LEU A 1 143 ? 0.998 -5.315 14.170 1.00 83.19 143 LEU A CA 1
ATOM 1019 C C . LEU A 1 143 ? -0.518 -5.108 14.293 1.00 83.19 143 LEU A C 1
ATOM 1021 O O . LEU A 1 143 ? -1.114 -5.502 15.298 1.00 83.19 143 LEU A O 1
ATOM 1025 N N . ALA A 1 144 ? -1.159 -4.564 13.254 1.00 85.06 144 ALA A N 1
ATOM 1026 C CA . ALA A 1 144 ? -2.611 -4.404 13.218 1.00 85.06 144 ALA A CA 1
ATOM 1027 C C . ALA A 1 144 ? -3.344 -5.754 13.308 1.00 85.06 144 ALA A C 1
ATOM 1029 O O . ALA A 1 144 ? -4.315 -5.880 14.056 1.00 85.06 144 ALA A O 1
ATOM 1030 N N . ALA A 1 145 ? -2.853 -6.782 12.609 1.00 86.19 145 ALA A N 1
ATOM 1031 C CA . ALA A 1 145 ? -3.417 -8.128 12.669 1.00 86.19 145 ALA A CA 1
ATOM 1032 C C . ALA A 1 145 ? -3.297 -8.739 14.075 1.00 86.19 145 ALA A C 1
ATOM 1034 O O . ALA A 1 145 ? -4.276 -9.275 14.596 1.00 86.19 145 ALA A O 1
ATOM 1035 N N . VAL A 1 146 ? -2.136 -8.608 14.730 1.00 86.69 146 VAL A N 1
ATOM 1036 C CA . VAL A 1 146 ? -1.928 -9.089 16.110 1.00 86.69 146 VAL A CA 1
ATOM 1037 C C . VAL A 1 146 ? -2.880 -8.393 17.086 1.00 86.69 146 VAL A C 1
ATOM 1039 O O . VAL A 1 146 ? -3.539 -9.064 17.885 1.00 86.69 146 VAL A O 1
ATOM 1042 N N . GLY A 1 147 ? -3.013 -7.067 16.991 1.00 81.50 147 GLY A N 1
ATOM 1043 C CA . GLY A 1 147 ? -3.963 -6.305 17.804 1.00 81.50 147 GLY A CA 1
ATOM 1044 C C . GLY A 1 147 ? -5.417 -6.729 17.561 1.00 81.50 147 GLY A C 1
ATOM 1045 O O . GLY A 1 147 ? -6.173 -6.917 18.514 1.00 81.50 147 GLY A O 1
ATOM 1046 N N . GLY A 1 148 ? -5.796 -6.970 16.301 1.00 84.06 148 GLY A N 1
ATOM 1047 C CA . GLY A 1 148 ? -7.127 -7.453 15.928 1.00 84.06 148 GLY A CA 1
ATOM 1048 C C . GLY A 1 148 ? -7.437 -8.830 16.518 1.00 84.06 148 GLY A C 1
ATOM 1049 O O . GLY A 1 148 ? -8.503 -9.028 17.101 1.00 84.06 148 GLY A O 1
ATOM 1050 N N . VAL A 1 149 ? -6.483 -9.764 16.460 1.00 87.25 149 VAL A N 1
ATOM 1051 C CA . VAL A 1 149 ? -6.618 -11.097 17.075 1.00 87.25 149 VAL A CA 1
ATOM 1052 C C . VAL A 1 149 ? -6.795 -10.995 18.591 1.00 87.25 149 VAL A C 1
ATOM 1054 O O . VAL A 1 149 ? -7.625 -11.707 19.161 1.00 87.25 149 VAL A O 1
ATOM 1057 N N . MET A 1 150 ? -6.055 -10.106 19.260 1.00 86.19 150 MET A N 1
ATOM 1058 C CA . MET A 1 150 ? -6.216 -9.873 20.699 1.00 86.19 150 MET A CA 1
ATOM 1059 C C . MET A 1 150 ? -7.603 -9.321 21.042 1.00 86.19 150 MET A C 1
ATOM 1061 O O . MET A 1 150 ? -8.229 -9.801 21.987 1.00 86.19 150 MET A O 1
ATOM 1065 N N . LEU A 1 151 ? -8.123 -8.386 20.242 1.00 86.12 151 LEU A N 1
ATOM 1066 C CA . LEU A 1 151 ? -9.471 -7.847 20.428 1.00 86.12 151 LEU A CA 1
ATOM 1067 C C . LEU A 1 151 ? -10.545 -8.927 20.269 1.00 86.12 151 LEU A C 1
ATOM 1069 O O . LEU A 1 151 ? -11.406 -9.049 21.141 1.00 86.12 151 LEU A O 1
ATOM 1073 N N . VAL A 1 152 ? -10.456 -9.761 19.228 1.00 87.19 152 VAL A N 1
ATOM 1074 C CA . VAL A 1 152 ? -11.396 -10.875 19.001 1.00 87.19 152 VAL A CA 1
ATOM 1075 C C . VAL A 1 152 ? -11.359 -11.878 20.154 1.00 87.19 152 VAL A C 1
ATOM 1077 O O . VAL A 1 152 ? -12.408 -12.317 20.615 1.00 87.19 152 VAL A O 1
ATOM 1080 N N . ARG A 1 153 ? -10.170 -12.210 20.671 1.00 86.75 153 ARG A N 1
ATOM 1081 C CA . ARG A 1 153 ? -10.031 -13.118 21.823 1.00 86.75 153 ARG A CA 1
ATOM 1082 C C . ARG A 1 153 ? -10.571 -12.534 23.125 1.00 86.75 153 ARG A C 1
ATOM 1084 O O . ARG A 1 153 ? -11.032 -13.290 23.971 1.00 86.75 153 ARG A O 1
ATOM 1091 N N . SER A 1 154 ? -10.510 -11.215 23.284 1.00 81.81 154 SER A N 1
ATOM 1092 C CA . SER A 1 154 ? -11.020 -10.517 24.469 1.00 81.81 154 SER A CA 1
ATOM 1093 C C . SER A 1 154 ? -12.530 -10.254 24.436 1.00 81.81 154 SER A C 1
ATOM 1095 O O . SER A 1 154 ? -13.093 -9.794 25.430 1.00 81.81 154 SER A O 1
ATOM 1097 N N . ALA A 1 155 ? -13.202 -10.521 23.310 1.00 79.12 155 ALA A N 1
ATOM 1098 C CA . ALA A 1 155 ? -14.642 -10.347 23.216 1.00 79.12 155 ALA A CA 1
ATOM 1099 C C . ALA A 1 155 ? -15.351 -11.420 24.067 1.00 79.12 155 ALA A C 1
ATOM 1101 O O . ALA A 1 155 ? -15.093 -12.612 23.871 1.00 79.12 155 ALA A O 1
ATOM 1102 N N . PRO A 1 156 ? -16.242 -11.033 25.003 1.00 70.12 156 PRO A N 1
ATOM 1103 C CA . PRO A 1 156 ? -17.018 -12.003 25.759 1.00 70.12 156 PRO A CA 1
ATOM 1104 C C . PRO A 1 156 ? -17.837 -12.829 24.767 1.00 70.12 156 PRO A C 1
ATOM 1106 O O . PRO A 1 156 ? -18.575 -12.268 23.953 1.00 70.12 156 PRO A O 1
ATOM 1109 N N . ARG A 1 157 ? -17.671 -14.157 24.799 1.00 72.62 157 ARG A N 1
ATOM 1110 C CA . ARG A 1 157 ? -18.530 -15.060 24.031 1.00 72.62 157 ARG A CA 1
ATOM 1111 C C . ARG A 1 157 ? -19.946 -14.823 24.528 1.00 72.62 157 ARG A C 1
ATOM 1113 O O . ARG A 1 157 ? -20.237 -15.088 25.689 1.00 72.62 157 ARG A O 1
ATOM 1120 N N . LEU A 1 158 ? -20.791 -14.271 23.663 1.00 64.56 158 LEU A N 1
ATOM 1121 C CA . LEU A 1 158 ? -22.224 -14.212 23.899 1.00 64.56 158 LEU A CA 1
ATOM 1122 C C . LEU A 1 158 ? -22.709 -15.656 23.907 1.00 64.56 158 LEU A C 1
ATOM 1124 O O . LEU A 1 158 ? -22.942 -16.261 22.864 1.00 64.56 158 LEU A O 1
ATOM 1128 N N . GLU A 1 159 ? -22.737 -16.230 25.100 1.00 60.84 159 GLU A N 1
ATOM 1129 C CA . GLU A 1 159 ? -23.306 -17.535 25.358 1.00 60.84 159 GLU A CA 1
ATOM 1130 C C . GLU A 1 159 ? -24.792 -17.419 25.031 1.00 60.84 159 GLU A C 1
ATOM 1132 O O . GLU A 1 159 ? -25.551 -16.732 25.717 1.00 60.84 159 GLU A O 1
ATOM 1137 N N . SER A 1 160 ? -25.174 -18.005 23.897 1.00 60.41 160 SER A N 1
ATOM 1138 C CA . SER A 1 160 ? -26.553 -18.139 23.456 1.00 60.41 160 SER A CA 1
ATOM 1139 C C . SER A 1 160 ? -27.298 -18.959 24.504 1.00 60.41 160 SER A C 1
ATOM 1141 O O . SER A 1 160 ? -27.252 -20.189 24.481 1.00 60.41 160 SER A O 1
ATOM 1143 N N . ARG A 1 161 ? -27.920 -18.280 25.471 1.00 49.69 161 ARG A N 1
ATOM 1144 C CA . ARG A 1 161 ? -28.846 -18.924 26.398 1.00 49.69 161 ARG A CA 1
ATOM 1145 C C . ARG A 1 161 ? -30.133 -19.264 25.631 1.00 49.69 161 ARG A C 1
ATOM 1147 O O . ARG A 1 161 ? -30.695 -18.341 25.038 1.00 49.69 161 ARG A O 1
ATOM 1154 N N . PRO A 1 162 ? -30.544 -20.545 25.592 1.00 64.62 162 PRO A N 1
ATOM 1155 C CA . PRO A 1 162 ? -31.867 -20.941 25.120 1.00 64.62 162 PRO A CA 1
ATOM 1156 C C . PRO A 1 162 ? -32.973 -20.466 26.070 1.00 64.62 162 PRO A C 1
ATOM 1158 O O . PRO A 1 162 ? -32.671 -20.230 27.266 1.00 64.62 162 PRO A O 1
#

Secondary structure (DSSP, 8-state):
-PPPPTT-EEE-TTT--EEE---GGGGGGG------S---PPP-HHHHHHHHHHHHHHHHHHHHHHHHHHS-TT---SS-HHHHHHHHHHS-HHHHHHHHHHHHHTT---PPPHHHHHHHHHHHHHHHHHHHHHHHHHHHHHHHHHHHHHHHHHS-------

Sequence (162 aa):
MTAGQAGEQISCPACGNPIAVPRLRDLEQFLVAVPSAAANRPWNAAHGCVLAGVAVAALAALAAASTPLFGGRSLTPIVPDDVIRATVIAADDADVYPAWRALCRSGVSRLATDDEVRRQLFARSTGSLAGIFWGIAAVGAALAAVGGVMLVRSAPRLESRP

Foldseek 3Di:
DDDDDAQDWDQDPPPRDTDGRHHPVSCVVVPPPPPPPPDPDDDDVLNVLLVQLVVQLVVLVVVLVCLVVVLDPPCPPPDDPVRVVVVVVPDDPVVVVVVVVVVVVVPDPDDQDPVNVVVVVSVVVSVVSSVVSNVRSVVSVVSNVVSVVVVVVPDPPPPPDD